Protein AF-A0A6G0VLL8-F1 (afdb_monomer_lite)

Organism: Aphis craccivora (NCBI:txid307492)

Foldseek 3Di:
DDWDADPNDTDDAQDKDFDDDDDPDDTKIWGFHDWDQDPVPDIDTDTDIDDDPDDDPPVPPPD

pLDDT: mean 83.79, std 15.53, range [41.34, 96.56]

Sequence (63 aa):
CPWVSIKGTKYKPKLVLTLDIHENDLPIFGIIEDIVLFNDTLVIFKCKRTNTVAFDDHVFSYE

Structure (mmCIF, N/CA/C/O backbone):
data_AF-A0A6G0VLL8-F1
#
_entry.id   AF-A0A6G0VLL8-F1
#
loop_
_atom_site.group_PDB
_atom_site.id
_atom_site.type_symbol
_atom_site.label_atom_id
_atom_site.label_alt_id
_atom_site.label_comp_id
_atom_site.label_asym_id
_atom_site.label_entity_id
_atom_site.label_seq_id
_atom_site.pdbx_PDB_ins_code
_atom_site.Cartn_x
_atom_site.Cartn_y
_atom_site.Cartn_z
_atom_site.occupancy
_atom_site.B_iso_or_equiv
_atom_site.auth_seq_id
_atom_site.auth_comp_id
_atom_site.auth_asym_id
_atom_site.auth_atom_id
_atom_site.pdbx_PDB_model_num
ATOM 1 N N . CYS A 1 1 ? -14.869 9.366 -0.543 1.00 62.38 1 CYS A N 1
ATOM 2 C CA . CYS A 1 1 ? -14.138 8.401 0.305 1.00 62.38 1 CYS A CA 1
ATOM 3 C C . CYS A 1 1 ? -13.340 9.156 1.358 1.00 62.38 1 CYS A C 1
ATOM 5 O O . CYS A 1 1 ? -12.570 10.029 0.962 1.00 62.38 1 CYS A O 1
ATOM 7 N N . PRO A 1 2 ? -13.549 8.878 2.655 1.00 85.44 2 PRO A N 1
ATOM 8 C CA . PRO A 1 2 ? -12.762 9.474 3.731 1.00 85.44 2 PRO A CA 1
ATOM 9 C C . PRO A 1 2 ? -11.312 8.968 3.699 1.00 85.44 2 PRO A C 1
ATOM 11 O O . PRO A 1 2 ? -11.023 7.912 3.137 1.00 85.44 2 PRO A O 1
ATOM 14 N N . TRP A 1 3 ? -10.403 9.744 4.283 1.00 91.62 3 TRP A N 1
ATOM 15 C CA . TRP A 1 3 ? -9.020 9.330 4.504 1.00 91.62 3 TRP A CA 1
ATOM 16 C C . TRP A 1 3 ? -8.928 8.402 5.716 1.00 91.62 3 TRP A C 1
ATOM 18 O O . TRP A 1 3 ? -9.611 8.624 6.714 1.00 91.62 3 TRP A O 1
ATOM 28 N N . VAL A 1 4 ? -8.037 7.417 5.652 1.00 92.62 4 VAL A N 1
ATOM 29 C CA . VAL A 1 4 ? -7.702 6.509 6.754 1.00 92.62 4 VAL A CA 1
ATOM 30 C C . VAL A 1 4 ? -6.286 6.825 7.223 1.00 92.62 4 VAL A C 1
ATOM 32 O O . VAL A 1 4 ? -5.370 6.903 6.407 1.00 92.62 4 VAL A O 1
ATOM 35 N N . SER A 1 5 ? -6.101 7.043 8.525 1.00 94.00 5 SER A N 1
ATOM 36 C CA . SER A 1 5 ? -4.785 7.307 9.118 1.00 94.00 5 SER A CA 1
ATOM 37 C C . SER A 1 5 ? -4.236 6.033 9.752 1.00 94.00 5 SER A C 1
ATOM 39 O O . SER A 1 5 ? -4.868 5.476 10.647 1.00 94.00 5 SER A O 1
ATOM 41 N N . ILE A 1 6 ? -3.074 5.568 9.295 1.00 92.06 6 ILE A N 1
ATOM 42 C CA . ILE A 1 6 ? -2.414 4.350 9.783 1.00 92.06 6 ILE A CA 1
ATOM 43 C C . ILE A 1 6 ? -0.958 4.705 10.074 1.00 92.06 6 ILE A C 1
ATOM 45 O O . ILE A 1 6 ? -0.235 5.148 9.184 1.00 92.06 6 ILE A O 1
ATOM 49 N N . LYS A 1 7 ? -0.532 4.543 11.335 1.00 91.06 7 LYS A N 1
ATOM 50 C CA . LYS A 1 7 ? 0.834 4.858 11.804 1.00 91.06 7 LYS A CA 1
ATOM 51 C C . LYS A 1 7 ? 1.335 6.251 11.364 1.00 91.06 7 LYS A C 1
ATOM 53 O O . LYS A 1 7 ? 2.482 6.411 10.971 1.00 91.06 7 LYS A O 1
ATOM 58 N N . GLY A 1 8 ? 0.456 7.256 11.391 1.00 92.50 8 GLY A N 1
ATOM 59 C CA . GLY A 1 8 ? 0.786 8.639 11.015 1.00 92.50 8 GLY A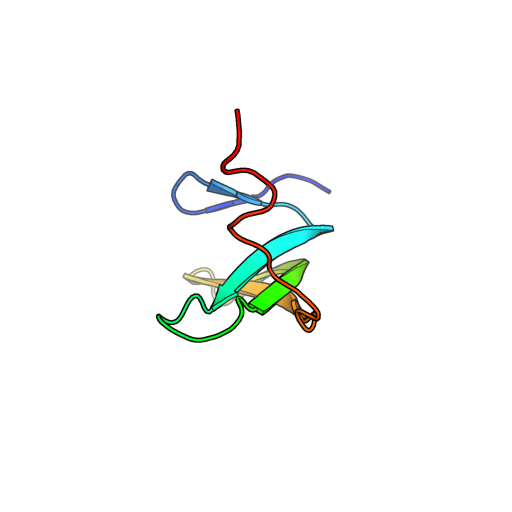 CA 1
ATOM 60 C C . GLY A 1 8 ? 0.733 8.947 9.513 1.00 92.50 8 GLY A C 1
ATOM 61 O O . GLY A 1 8 ? 0.788 10.116 9.142 1.00 92.50 8 GLY A O 1
ATOM 62 N N . THR A 1 9 ? 0.550 7.942 8.652 1.00 94.00 9 THR A N 1
ATOM 63 C CA . THR A 1 9 ? 0.390 8.133 7.203 1.00 94.00 9 THR A CA 1
ATOM 64 C C . THR A 1 9 ? -1.086 8.097 6.817 1.00 94.00 9 THR A C 1
ATOM 66 O O . THR A 1 9 ? -1.861 7.299 7.348 1.00 94.00 9 THR A O 1
ATOM 69 N N . LYS A 1 10 ? -1.495 8.976 5.896 1.00 94.81 10 LYS A N 1
ATOM 70 C CA . LYS A 1 10 ? -2.879 9.063 5.415 1.00 94.81 10 LYS A CA 1
ATOM 71 C C . LYS A 1 10 ? -3.038 8.344 4.082 1.00 94.81 10 LYS A C 1
ATOM 73 O O . LYS A 1 10 ? -2.3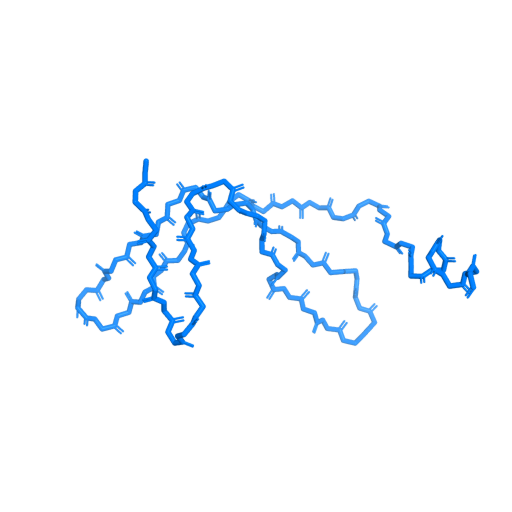26 8.634 3.127 1.00 94.81 10 LYS A O 1
ATOM 78 N N . TYR A 1 11 ? -4.048 7.488 4.005 1.00 95.56 11 TYR A N 1
ATOM 79 C CA . TYR A 1 11 ? -4.380 6.691 2.832 1.00 95.56 11 TYR A CA 1
ATOM 80 C C . TYR A 1 11 ? -5.822 6.935 2.393 1.00 95.56 11 TYR A C 1
ATOM 82 O O . TYR A 1 11 ? -6.685 7.296 3.192 1.00 95.56 11 TYR A O 1
ATOM 90 N N . LYS A 1 12 ? -6.097 6.727 1.109 1.00 95.06 12 LYS A N 1
ATOM 91 C CA . LYS A 1 12 ? -7.444 6.698 0.538 1.00 95.06 12 LYS A CA 1
ATOM 92 C C . LYS A 1 12 ? -7.448 5.800 -0.703 1.00 95.06 12 LYS A C 1
ATOM 94 O O . LYS A 1 12 ? -6.390 5.635 -1.318 1.00 95.06 12 LYS A O 1
ATOM 99 N N . PRO A 1 13 ? -8.614 5.285 -1.123 1.00 94.56 13 PRO A N 1
ATOM 100 C CA . PRO A 1 13 ? -8.746 4.630 -2.419 1.00 94.56 13 PRO A CA 1
ATOM 101 C C . PRO A 1 13 ? -8.199 5.498 -3.561 1.00 94.56 13 PRO A C 1
ATOM 103 O O . PRO A 1 13 ? -8.313 6.728 -3.529 1.00 94.56 13 PRO A O 1
ATOM 106 N N . LYS A 1 14 ? -7.654 4.840 -4.587 1.00 94.44 14 LYS A N 1
ATOM 107 C CA . LYS A 1 14 ? -6.993 5.392 -5.782 1.00 94.44 14 LYS A CA 1
ATOM 108 C C . LYS A 1 14 ? -5.593 5.981 -5.574 1.00 94.44 14 LYS A C 1
ATOM 110 O O . LYS A 1 14 ? -5.031 6.504 -6.531 1.00 94.44 14 LYS A O 1
ATOM 115 N N . LEU A 1 15 ? -5.015 5.909 -4.373 1.00 95.00 15 LEU A N 1
ATOM 116 C CA . LEU A 1 15 ? -3.589 6.212 -4.205 1.00 95.00 15 LEU A CA 1
ATOM 117 C C . LEU A 1 15 ? -2.722 5.091 -4.774 1.00 95.00 15 LEU A C 1
ATOM 119 O O . LEU A 1 15 ? -3.098 3.922 -4.706 1.00 95.00 15 LEU A O 1
ATOM 123 N N . VAL A 1 16 ? -1.553 5.469 -5.286 1.00 93.88 16 VAL A N 1
ATOM 124 C CA . VAL A 1 16 ? -0.498 4.543 -5.698 1.00 93.88 16 VAL A CA 1
ATOM 125 C C . VAL A 1 16 ? 0.433 4.318 -4.510 1.00 93.88 16 VAL A C 1
ATOM 127 O O . VAL A 1 16 ? 0.871 5.276 -3.875 1.00 93.88 16 VAL A O 1
ATOM 130 N N . LEU A 1 17 ? 0.709 3.057 -4.207 1.00 92.88 17 LEU A N 1
ATOM 131 C CA . LEU A 1 17 ? 1.685 2.613 -3.222 1.00 92.88 17 LEU A CA 1
ATOM 132 C C . LEU A 1 17 ? 2.847 1.936 -3.937 1.00 92.88 17 LEU A C 1
ATOM 134 O O . LEU A 1 17 ? 2.620 1.187 -4.886 1.00 92.88 17 LEU A O 1
ATOM 138 N N . THR A 1 18 ? 4.059 2.139 -3.436 1.00 90.56 18 THR A N 1
ATOM 139 C CA . THR A 1 18 ? 5.203 1.280 -3.752 1.00 90.56 18 THR A CA 1
ATOM 140 C C . THR A 1 18 ? 5.173 0.102 -2.776 1.00 90.56 18 THR A C 1
ATOM 142 O O . THR A 1 18 ? 5.207 0.319 -1.567 1.00 90.56 18 THR A O 1
ATOM 145 N N . LEU A 1 19 ? 4.993 -1.118 -3.284 1.00 85.88 19 LEU A N 1
ATOM 146 C CA . LEU A 1 19 ? 4.729 -2.323 -2.490 1.00 85.88 19 LEU A CA 1
ATOM 147 C C . LEU A 1 19 ? 6.013 -3.050 -2.099 1.00 85.88 19 LEU A C 1
ATOM 149 O O . LEU A 1 19 ? 6.214 -3.322 -0.923 1.00 85.88 19 LEU A O 1
ATOM 153 N N . ASP A 1 20 ? 6.880 -3.299 -3.077 1.00 76.69 20 ASP A N 1
ATOM 154 C CA . ASP A 1 20 ? 8.135 -4.016 -2.885 1.00 76.69 20 ASP A CA 1
ATOM 155 C C . ASP A 1 20 ? 9.254 -3.191 -3.509 1.00 76.69 20 ASP A C 1
ATOM 157 O O . ASP A 1 20 ? 9.243 -2.903 -4.710 1.00 76.69 20 ASP A O 1
ATOM 161 N N . ILE A 1 21 ? 10.189 -2.773 -2.660 1.00 70.06 21 ILE A N 1
ATOM 162 C CA . ILE A 1 21 ? 11.425 -2.104 -3.050 1.00 70.06 21 ILE A CA 1
ATOM 163 C C . ILE A 1 21 ? 12.540 -3.039 -2.598 1.00 70.06 21 ILE A C 1
ATOM 165 O O . ILE A 1 21 ? 12.959 -3.005 -1.441 1.00 70.06 21 ILE A O 1
ATOM 169 N N . HIS A 1 22 ? 12.958 -3.930 -3.490 1.00 76.50 22 HIS A N 1
ATOM 170 C CA . HIS A 1 22 ? 14.146 -4.744 -3.279 1.00 76.50 22 HIS A CA 1
ATOM 171 C C . HIS A 1 22 ? 15.323 -4.095 -3.993 1.00 76.50 22 HIS A C 1
ATOM 173 O O . HIS A 1 22 ? 15.187 -3.578 -5.102 1.00 76.50 22 HIS A O 1
ATOM 179 N N . GLU A 1 23 ? 16.482 -4.117 -3.342 1.00 65.50 23 GLU A N 1
ATOM 180 C CA . GLU A 1 23 ? 17.734 -3.684 -3.947 1.00 65.50 23 GLU A CA 1
ATOM 181 C C . GLU A 1 23 ? 17.962 -4.568 -5.187 1.00 65.50 23 GLU A C 1
ATOM 183 O O . GLU A 1 23 ? 18.101 -5.784 -5.048 1.00 65.50 23 GLU A O 1
ATOM 188 N N . ASN A 1 24 ? 17.950 -3.966 -6.384 1.00 71.25 24 ASN A N 1
ATOM 189 C CA . ASN A 1 24 ? 18.088 -4.576 -7.723 1.00 71.25 24 ASN A CA 1
ATOM 190 C C . ASN A 1 24 ? 16.810 -4.997 -8.480 1.00 71.25 24 ASN A C 1
ATOM 192 O O . ASN A 1 24 ? 16.932 -5.353 -9.653 1.00 71.25 24 ASN A O 1
ATOM 196 N N . ASP A 1 25 ? 15.610 -4.900 -7.899 1.00 79.19 25 ASP A N 1
ATOM 197 C CA . ASP A 1 25 ? 14.361 -5.139 -8.640 1.00 79.19 25 ASP A CA 1
ATOM 198 C C . ASP A 1 25 ? 13.684 -3.828 -9.052 1.00 79.19 25 ASP A C 1
ATOM 200 O O . ASP A 1 25 ? 13.779 -2.804 -8.372 1.00 79.19 25 ASP A O 1
ATOM 204 N N . LEU A 1 26 ? 12.933 -3.863 -10.159 1.00 80.38 26 LEU A N 1
ATOM 205 C CA . LEU A 1 26 ? 12.032 -2.761 -10.487 1.00 80.38 26 LEU A CA 1
ATOM 206 C C . LEU A 1 26 ? 10.969 -2.633 -9.384 1.00 80.38 26 LEU A C 1
ATOM 208 O O . LEU A 1 26 ? 10.358 -3.643 -9.016 1.00 80.38 26 LEU A O 1
ATOM 212 N N . PRO A 1 27 ? 10.686 -1.411 -8.894 1.00 85.06 27 PRO A N 1
ATOM 213 C CA . PRO A 1 27 ? 9.712 -1.219 -7.832 1.00 85.06 27 PRO A CA 1
ATOM 214 C C . PRO A 1 27 ? 8.347 -1.728 -8.280 1.00 85.06 27 PRO A C 1
ATOM 216 O O . PRO A 1 27 ? 7.929 -1.490 -9.414 1.00 85.06 27 PRO A O 1
ATOM 219 N N . ILE A 1 28 ? 7.623 -2.408 -7.397 1.00 87.44 28 ILE A N 1
ATOM 220 C CA . ILE A 1 28 ? 6.248 -2.829 -7.681 1.00 87.44 28 ILE A CA 1
ATOM 221 C C . ILE A 1 28 ? 5.301 -1.744 -7.187 1.00 87.44 28 ILE A C 1
ATOM 223 O O . ILE A 1 28 ? 5.356 -1.353 -6.024 1.00 87.44 28 ILE A O 1
ATOM 227 N N . PHE A 1 29 ? 4.382 -1.304 -8.044 1.00 91.12 29 PHE A N 1
ATOM 228 C CA . PHE A 1 29 ? 3.338 -0.363 -7.650 1.00 91.12 29 PHE A CA 1
ATOM 229 C C . PHE A 1 29 ? 1.976 -1.053 -7.517 1.00 91.12 29 PHE A C 1
ATOM 231 O O . PHE A 1 29 ? 1.661 -2.024 -8.212 1.00 91.12 29 PHE A O 1
ATOM 238 N N . GLY A 1 30 ? 1.149 -0.541 -6.610 1.00 94.56 30 GLY A N 1
ATOM 239 C CA . GLY A 1 30 ? -0.227 -0.974 -6.415 1.00 94.56 30 GLY A CA 1
ATOM 240 C C . GLY A 1 30 ? -1.158 0.212 -6.221 1.00 94.56 30 GLY A C 1
ATOM 241 O O . GLY A 1 30 ? -0.866 1.115 -5.445 1.00 94.56 30 GLY A O 1
ATOM 242 N N . ILE A 1 31 ? -2.298 0.210 -6.906 1.00 96.25 31 ILE A N 1
ATOM 243 C CA . ILE A 1 31 ? -3.347 1.215 -6.712 1.00 96.25 31 ILE A CA 1
ATOM 244 C C . ILE A 1 31 ? -4.318 0.692 -5.658 1.00 96.25 31 ILE A C 1
ATOM 246 O O . ILE A 1 31 ? -4.894 -0.379 -5.843 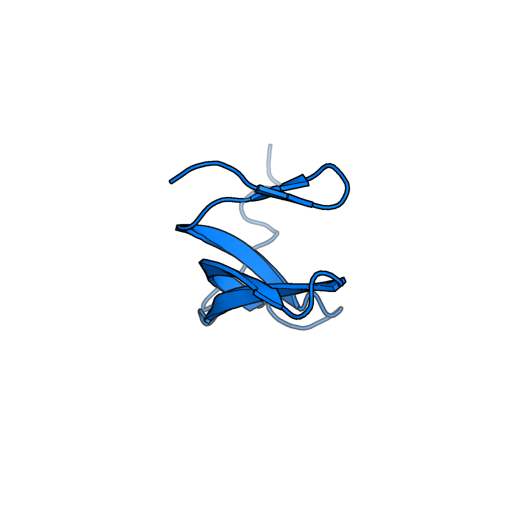1.00 96.25 31 ILE A O 1
ATOM 250 N N . ILE A 1 32 ? -4.535 1.445 -4.580 1.00 96.56 32 ILE A N 1
ATOM 251 C CA . ILE A 1 32 ? -5.493 1.078 -3.531 1.00 96.56 32 ILE A CA 1
ATOM 252 C C . ILE A 1 32 ? -6.905 1.062 -4.123 1.00 96.56 32 ILE A C 1
ATOM 254 O O . ILE A 1 32 ? -7.418 2.098 -4.548 1.00 96.56 32 ILE A O 1
ATOM 258 N N . GLU A 1 33 ? -7.560 -0.091 -4.110 1.00 96.19 33 GLU A N 1
ATOM 259 C CA . GLU A 1 33 ? -8.987 -0.214 -4.408 1.00 96.19 33 GLU A CA 1
ATOM 260 C C . GLU A 1 33 ? -9.815 -0.005 -3.142 1.00 96.19 33 GLU A C 1
ATOM 262 O O . GLU A 1 33 ? -10.782 0.756 -3.162 1.00 96.19 33 GLU A O 1
ATOM 267 N N . ASP A 1 34 ? -9.400 -0.637 -2.041 1.00 94.88 34 ASP A N 1
ATOM 268 C CA . ASP A 1 34 ? -10.091 -0.569 -0.756 1.00 94.88 34 ASP A CA 1
ATOM 269 C C . ASP A 1 34 ? -9.133 -0.772 0.430 1.00 94.88 34 ASP A C 1
ATOM 271 O O . ASP A 1 34 ? -8.044 -1.337 0.281 1.00 94.88 34 ASP A O 1
ATOM 275 N N . ILE A 1 35 ? -9.540 -0.307 1.610 1.00 94.94 35 ILE A N 1
ATOM 276 C CA . ILE A 1 35 ? -8.797 -0.442 2.869 1.00 94.94 35 ILE A CA 1
ATOM 277 C C . ILE A 1 35 ? -9.759 -0.996 3.916 1.00 94.94 35 ILE A C 1
ATOM 279 O O . ILE A 1 35 ? -10.728 -0.330 4.278 1.00 94.94 35 ILE A O 1
ATOM 283 N N . VAL A 1 36 ? -9.476 -2.194 4.422 1.00 94.38 36 VAL A N 1
ATOM 284 C CA . VAL A 1 36 ? -10.352 -2.893 5.371 1.00 94.38 36 VAL A CA 1
ATOM 285 C C . VAL A 1 36 ? -9.625 -3.192 6.678 1.00 94.38 36 VAL A C 1
ATOM 287 O O . VAL A 1 36 ? -8.424 -3.464 6.690 1.00 94.38 36 VAL A O 1
ATOM 290 N N . LEU A 1 37 ? -10.364 -3.146 7.787 1.00 93.75 37 LEU A N 1
ATOM 291 C CA . LEU A 1 37 ? -9.898 -3.582 9.101 1.00 93.75 37 LEU A CA 1
ATOM 292 C C . LEU A 1 37 ? -10.466 -4.977 9.375 1.00 93.75 37 LEU A C 1
ATOM 294 O O . LEU A 1 37 ? -11.681 -5.158 9.422 1.00 93.75 37 LEU A O 1
ATOM 298 N N . PHE A 1 38 ? -9.589 -5.963 9.523 1.00 94.25 38 PHE A N 1
ATOM 299 C CA . PHE A 1 38 ? -9.938 -7.345 9.820 1.00 94.25 38 PHE A CA 1
ATOM 300 C C . PHE A 1 38 ? -9.660 -7.649 11.295 1.00 94.25 38 PHE A C 1
ATOM 302 O O . PHE A 1 38 ? -8.557 -7.397 11.789 1.00 94.25 38 PHE A O 1
ATOM 309 N N . ASN A 1 39 ? -10.666 -8.186 11.993 1.00 95.00 39 ASN A N 1
ATOM 310 C CA . ASN A 1 39 ? -10.621 -8.533 13.421 1.00 95.00 39 ASN A CA 1
ATOM 311 C C . ASN A 1 39 ? -10.071 -7.412 14.324 1.00 95.00 39 ASN A C 1
ATOM 313 O O . ASN A 1 39 ? -9.312 -7.695 15.249 1.00 95.00 39 ASN A O 1
ATOM 317 N N . ASP A 1 40 ? -10.367 -6.148 14.007 1.00 92.25 40 ASP A N 1
ATOM 318 C CA . ASP A 1 40 ? -9.932 -4.946 14.742 1.00 92.25 40 ASP A CA 1
ATOM 319 C C . ASP A 1 40 ? -8.417 -4.797 14.973 1.00 92.25 40 ASP A C 1
ATOM 321 O O . ASP A 1 40 ? -7.965 -3.927 15.716 1.00 92.25 40 ASP A O 1
ATOM 325 N N . THR A 1 41 ? -7.607 -5.625 14.317 1.00 94.50 41 THR A N 1
ATOM 326 C CA . THR A 1 41 ? -6.174 -5.771 14.611 1.00 94.50 41 THR A CA 1
ATOM 327 C C . THR A 1 41 ? -5.315 -5.686 13.363 1.00 94.50 41 THR A C 1
ATOM 329 O O . THR A 1 41 ? -4.180 -5.212 13.433 1.00 94.50 41 THR A O 1
ATOM 332 N N . LEU A 1 42 ? -5.845 -6.103 12.212 1.00 95.31 42 LEU A N 1
ATOM 333 C CA . LEU A 1 42 ? -5.102 -6.161 10.965 1.00 95.31 42 LEU A CA 1
ATOM 334 C C . LEU A 1 42 ? -5.706 -5.219 9.929 1.00 95.31 42 LEU A C 1
ATOM 336 O O . LEU A 1 42 ? -6.856 -5.374 9.526 1.00 95.31 42 LEU A O 1
ATOM 340 N N . VAL A 1 43 ? -4.908 -4.269 9.451 1.00 94.75 43 VAL A N 1
ATOM 341 C CA . VAL A 1 43 ? -5.296 -3.431 8.315 1.00 94.75 43 VAL A CA 1
ATOM 342 C C . VAL A 1 43 ? -4.839 -4.097 7.024 1.00 94.75 43 VAL A C 1
ATOM 344 O O . VAL A 1 43 ? -3.653 -4.376 6.858 1.00 94.75 43 VAL A O 1
ATOM 347 N N . ILE A 1 44 ? -5.775 -4.333 6.107 1.00 94.94 44 ILE A N 1
ATOM 348 C CA . ILE A 1 44 ? -5.529 -4.965 4.811 1.00 94.94 44 ILE A CA 1
ATOM 349 C C . ILE A 1 44 ? -5.812 -3.947 3.709 1.00 94.94 44 ILE A C 1
ATOM 351 O O . ILE A 1 44 ? -6.883 -3.341 3.652 1.00 94.94 44 ILE A O 1
ATOM 355 N N . PHE A 1 45 ? -4.851 -3.794 2.803 1.00 95.31 45 PHE A N 1
ATOM 356 C CA . PHE A 1 45 ? -5.000 -2.994 1.596 1.00 95.31 45 PHE A CA 1
ATOM 357 C C . PHE A 1 45 ? -5.326 -3.916 0.427 1.00 95.31 45 PHE A C 1
ATOM 359 O O . PHE A 1 45 ? -4.516 -4.765 0.051 1.00 95.31 45 PHE A O 1
ATOM 366 N N . LYS A 1 46 ? -6.505 -3.743 -0.171 1.00 95.44 46 LYS A N 1
ATOM 367 C CA . LYS A 1 46 ? -6.824 -4.379 -1.445 1.00 95.44 46 LYS A CA 1
ATOM 368 C C . LYS A 1 46 ? -6.270 -3.496 -2.555 1.00 95.44 46 LYS A C 1
ATOM 370 O O . LYS A 1 46 ? -6.764 -2.388 -2.759 1.00 95.44 46 LYS A O 1
ATOM 375 N N . CYS A 1 47 ? -5.255 -3.980 -3.260 1.00 95.31 47 CYS A N 1
ATOM 376 C CA . CYS A 1 47 ? -4.563 -3.214 -4.292 1.00 95.31 47 CYS A CA 1
ATOM 377 C C . CYS A 1 47 ? -4.666 -3.885 -5.662 1.00 95.31 47 CYS A C 1
ATOM 379 O O . CYS A 1 47 ? -4.469 -5.094 -5.792 1.00 95.31 47 CYS A O 1
ATOM 381 N N . LYS A 1 48 ? -4.865 -3.078 -6.706 1.00 95.81 48 LYS A N 1
ATOM 382 C CA . LYS A 1 48 ? -4.605 -3.485 -8.086 1.00 95.81 48 LYS A CA 1
ATOM 383 C C . LYS A 1 48 ? -3.115 -3.325 -8.366 1.00 95.81 48 LYS A C 1
ATOM 385 O O . LYS A 1 48 ? -2.627 -2.200 -8.476 1.00 95.81 48 LYS A O 1
ATOM 390 N N . ARG A 1 49 ? -2.399 -4.444 -8.469 1.00 92.75 49 ARG A N 1
ATOM 391 C CA . ARG A 1 49 ? -0.972 -4.465 -8.820 1.00 92.75 49 ARG A CA 1
ATOM 392 C C . ARG A 1 49 ? -0.762 -3.964 -10.250 1.00 92.75 49 ARG A C 1
ATOM 394 O O . ARG A 1 49 ? -1.521 -4.318 -11.153 1.00 92.75 49 ARG A O 1
ATOM 401 N N . THR A 1 50 ? 0.282 -3.174 -10.452 1.00 88.94 50 THR A N 1
ATOM 402 C CA . THR A 1 50 ? 0.746 -2.726 -11.767 1.00 88.94 50 THR A CA 1
ATOM 403 C C . THR A 1 50 ? 2.164 -3.224 -12.015 1.00 88.94 50 THR A C 1
ATOM 405 O O . THR A 1 50 ? 2.956 -3.336 -11.081 1.00 88.94 50 THR A O 1
ATOM 408 N N . ASN A 1 51 ? 2.483 -3.511 -13.276 1.00 81.12 51 ASN A N 1
ATOM 409 C CA . ASN A 1 51 ? 3.833 -3.888 -13.680 1.00 81.12 51 ASN A CA 1
ATOM 410 C C . ASN A 1 51 ? 4.601 -2.641 -14.104 1.00 81.12 51 ASN A C 1
ATOM 412 O O . ASN A 1 51 ? 4.117 -1.858 -14.923 1.00 81.12 51 ASN A O 1
ATOM 416 N N . THR A 1 52 ? 5.796 -2.481 -13.556 1.00 81.81 52 THR A N 1
ATOM 417 C CA . THR A 1 52 ? 6.697 -1.388 -13.911 1.00 81.81 52 THR A CA 1
ATOM 418 C C . THR A 1 52 ? 7.361 -1.713 -15.238 1.00 81.81 52 THR A C 1
ATOM 420 O O . THR A 1 52 ? 8.040 -2.727 -15.362 1.00 81.81 52 THR A O 1
ATOM 423 N N . VAL A 1 53 ? 7.104 -0.883 -16.251 1.00 77.25 53 VAL A N 1
ATOM 424 C CA . VAL A 1 53 ? 7.644 -1.060 -17.612 1.00 77.25 53 VAL A CA 1
ATOM 425 C C . VAL A 1 53 ? 8.972 -0.333 -17.809 1.00 77.25 53 VAL A C 1
ATOM 427 O O . VAL A 1 53 ? 9.812 -0.780 -18.580 1.00 77.25 53 VAL A O 1
ATOM 430 N N . ALA A 1 54 ? 9.160 0.770 -17.091 1.00 68.81 54 ALA A N 1
ATOM 431 C CA . ALA A 1 54 ? 10.392 1.531 -17.004 1.00 68.81 54 ALA A CA 1
ATOM 432 C C . ALA A 1 54 ? 10.376 2.290 -15.674 1.00 68.81 54 ALA A C 1
ATOM 434 O O . ALA A 1 54 ? 9.332 2.807 -15.267 1.00 68.81 54 ALA A O 1
ATOM 435 N N . PHE A 1 55 ? 11.520 2.336 -15.003 1.00 66.31 55 PHE A N 1
ATOM 436 C CA . PHE A 1 55 ? 11.759 3.181 -13.8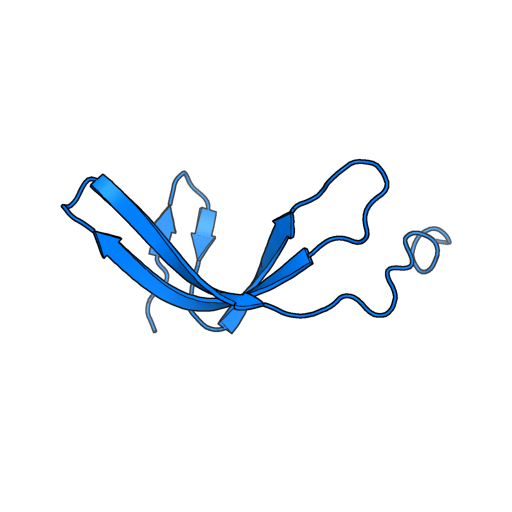43 1.00 66.31 55 PHE A CA 1
ATOM 437 C C . PHE A 1 55 ? 13.119 3.830 -14.077 1.00 66.31 55 PHE A C 1
ATOM 439 O O . PHE A 1 55 ? 14.130 3.133 -14.103 1.00 66.31 55 PHE A O 1
ATOM 446 N N . ASP A 1 56 ? 13.115 5.123 -14.384 1.00 65.25 56 ASP A N 1
ATOM 447 C CA . ASP A 1 56 ? 14.322 5.870 -14.719 1.00 65.25 56 ASP A CA 1
ATOM 448 C C . ASP A 1 56 ? 14.659 6.804 -13.555 1.00 65.25 56 ASP A C 1
ATOM 450 O O . ASP A 1 56 ? 14.072 7.878 -13.417 1.00 65.25 56 ASP A O 1
ATOM 454 N N . ASP A 1 57 ? 15.586 6.364 -12.704 1.00 56.91 57 ASP A N 1
ATOM 455 C CA . ASP A 1 57 ? 16.129 7.171 -11.602 1.00 56.91 57 ASP A CA 1
ATOM 456 C C . ASP A 1 57 ? 16.995 8.348 -12.108 1.00 56.91 57 ASP A C 1
ATOM 458 O O . ASP A 1 57 ? 17.319 9.251 -11.337 1.00 56.91 57 ASP A O 1
ATOM 462 N N . HIS A 1 58 ? 17.355 8.382 -13.400 1.00 56.62 58 HIS A N 1
ATOM 463 C CA . HIS A 1 58 ? 18.230 9.390 -14.008 1.00 56.62 58 HIS A CA 1
ATOM 464 C C . HIS A 1 58 ? 17.498 10.506 -14.767 1.00 56.62 58 HIS A C 1
ATOM 466 O O . HIS A 1 58 ? 18.116 11.523 -15.088 1.00 56.62 58 HIS A O 1
ATOM 472 N N . VAL A 1 59 ? 16.188 10.392 -15.012 1.00 52.00 59 VAL A N 1
ATOM 473 C CA . VAL A 1 59 ? 15.403 11.466 -15.662 1.00 52.00 59 VAL A CA 1
ATOM 474 C C . VAL A 1 59 ? 15.255 12.712 -14.776 1.00 52.00 59 VAL A C 1
ATOM 476 O O . VAL A 1 59 ? 15.024 13.797 -15.302 1.00 52.00 59 VAL A O 1
ATOM 479 N N . PHE A 1 60 ? 15.456 12.602 -13.458 1.00 47.25 60 PHE A N 1
ATOM 480 C CA . PHE A 1 60 ? 15.353 13.728 -12.513 1.00 47.25 60 PHE A CA 1
ATOM 481 C C . PHE A 1 60 ? 16.674 14.129 -11.832 1.00 47.25 60 PHE A C 1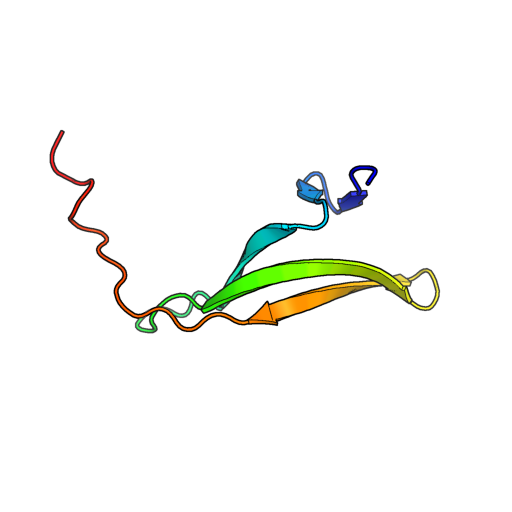
ATOM 483 O O . PHE A 1 60 ? 16.660 14.991 -10.959 1.00 47.25 60 PHE A O 1
ATOM 490 N N . SER A 1 61 ? 17.823 13.562 -12.223 1.00 42.28 61 SER A N 1
ATOM 491 C CA . SER A 1 61 ? 19.136 13.904 -11.640 1.00 42.28 61 SER A CA 1
ATOM 492 C C . SER A 1 61 ? 19.948 14.925 -12.454 1.00 42.28 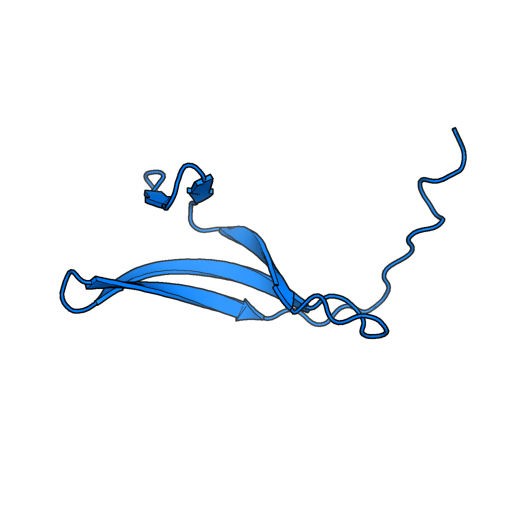61 SER A C 1
ATOM 494 O O . SER A 1 61 ? 21.167 14.996 -12.310 1.00 42.28 61 SER A O 1
ATOM 496 N N . TYR A 1 62 ? 19.285 15.721 -13.295 1.00 44.19 62 TYR A N 1
ATOM 497 C CA . TYR A 1 62 ? 19.871 16.901 -13.937 1.00 44.19 62 TYR A CA 1
ATOM 498 C C . TYR A 1 62 ? 18.991 18.134 -13.689 1.00 44.19 62 TYR A C 1
ATOM 500 O O . TYR A 1 62 ? 18.318 18.611 -14.598 1.00 44.19 62 TYR A O 1
ATOM 508 N N . GLU A 1 63 ? 19.017 18.647 -12.460 1.00 41.34 63 GLU A N 1
ATOM 509 C CA . GLU A 1 63 ? 18.914 20.087 -12.173 1.00 41.34 63 GLU A CA 1
ATOM 510 C C . GLU A 1 63 ? 20.011 20.480 -11.179 1.00 41.34 63 GLU A C 1
ATOM 512 O O . GLU A 1 63 ? 20.233 19.717 -10.209 1.00 41.34 63 GLU A O 1
#

Radius of gyration: 14.58 Å; chains: 1; bounding box: 34×29×32 Å

Secondary structure (DSSP, 8-state):
---EEETTEEE-TT-EEEEE--TTSPPEEEEEEEEEEETTTEEEEEEEEE--S---TTTTS--